Protein AF-A0A7M7NM09-F1 (afdb_monomer_lite)

Sequence (161 aa):
MVGFPTRHLQLWALSSSNFHGVQFTCEVFQPLFMLPSQKSALRICIAHPCNRYPADMCRRQGSSLEPFYQVAIVIKFPLESKEDDLKLLCLSDSEKVQETVPVRCLLNGECNTSNFELPSSCAEGGAKSICLRIEQGTSTLVEQQIPISIEVEPDYGVSHT

pLDDT: mean 74.54, std 13.78, range [43.34, 94.0]

Radius of gyration: 19.31 Å; chains: 1; bounding box: 48×46×59 Å

Secondary structure (DSSP, 8-state):
------SS--------S---SEEEEEEEEEESEE-TTSPPEEEEEEE-TT---HHHHHHT--STTSPPEEEEEEEEEEE--SSPPEEEEEE-SS-EEEEEE-HHHHHTT--EEEEEEPPGGGGSSS-EEEEEEEEETTEEEEEEEEEE--EEPP-------

Foldseek 3Di:
DDDDDDPDDDDDDDDDDFAWFQKKKKWKKWFQEDEPPDFTKIKIKIFGPVDPCPVVVLVVPPDPPDGNIDTQDMDIWTDGPPQFWKWKWKDFPPDIDIDTHGVVCVSVRHMDMDIGGDDPVLVPDDWGWIWIWIDTDHDTGDTDIGTDDYDYDDPPPPPPD

Structure (mmCIF, N/CA/C/O backbone):
data_AF-A0A7M7NM09-F1
#
_entry.id   AF-A0A7M7NM09-F1
#
loop_
_atom_site.group_PDB
_atom_site.id
_atom_site.type_symbol
_atom_site.label_atom_id
_atom_site.label_alt_id
_atom_site.label_comp_id
_atom_site.label_asym_id
_atom_site.label_entity_id
_atom_site.label_seq_id
_atom_site.pdbx_PDB_ins_code
_atom_site.Cartn_x
_atom_site.Cartn_y
_atom_site.Cartn_z
_atom_site.occupancy
_atom_site.B_iso_or_equiv
_atom_site.auth_seq_id
_atom_site.auth_comp_id
_atom_site.auth_asym_id
_atom_site.auth_atom_id
_atom_site.pdbx_PDB_model_num
ATOM 1 N N . MET A 1 1 ? 20.134 8.293 -12.537 1.00 50.34 1 MET A N 1
ATOM 2 C CA . MET A 1 1 ? 19.534 9.347 -13.384 1.00 50.34 1 MET A CA 1
ATOM 3 C C . MET A 1 1 ? 20.057 9.141 -14.793 1.00 50.34 1 MET A C 1
ATOM 5 O O . MET A 1 1 ? 21.269 9.111 -14.949 1.00 50.34 1 MET A O 1
ATOM 9 N N . VAL A 1 2 ? 19.182 8.913 -15.775 1.00 59.66 2 VAL A N 1
ATOM 10 C CA . VAL A 1 2 ? 19.583 8.753 -17.184 1.00 59.66 2 VAL A CA 1
ATOM 11 C C . VAL A 1 2 ? 19.398 10.104 -17.872 1.00 59.66 2 VAL A C 1
ATOM 13 O O . VAL A 1 2 ? 18.318 10.681 -17.779 1.00 59.66 2 VAL A O 1
ATOM 16 N N . GLY A 1 3 ? 20.451 10.643 -18.486 1.00 68.00 3 GLY A N 1
ATOM 17 C CA . GLY A 1 3 ? 20.415 11.932 -19.179 1.00 68.00 3 GLY A CA 1
ATOM 18 C C . GLY A 1 3 ? 20.516 11.744 -20.688 1.00 68.00 3 GLY A C 1
ATOM 19 O O . GLY A 1 3 ? 21.439 11.083 -21.156 1.00 68.00 3 GLY A O 1
ATOM 20 N N . PHE A 1 4 ? 19.598 12.350 -21.441 1.00 68.19 4 PHE A N 1
ATOM 21 C CA . PHE A 1 4 ? 19.626 12.369 -22.905 1.00 68.19 4 PHE A CA 1
ATOM 22 C C . PHE A 1 4 ? 19.873 13.804 -23.374 1.00 68.19 4 PHE A C 1
ATOM 24 O O . PHE A 1 4 ? 18.940 14.608 -23.376 1.00 68.19 4 PHE A O 1
ATOM 31 N N . PRO A 1 5 ? 21.114 14.181 -23.725 1.00 74.25 5 PRO A N 1
ATOM 32 C CA . PRO A 1 5 ? 21.369 15.503 -24.274 1.00 74.25 5 PRO A CA 1
ATOM 33 C C . PRO A 1 5 ? 20.764 15.586 -25.680 1.00 74.25 5 PRO A C 1
ATOM 35 O O . PRO A 1 5 ? 21.169 14.862 -26.586 1.00 74.25 5 PRO A O 1
ATOM 38 N N . THR A 1 6 ? 19.796 16.480 -25.868 1.00 72.69 6 THR A N 1
ATOM 39 C CA . THR A 1 6 ? 19.150 16.725 -27.164 1.00 72.69 6 THR A CA 1
ATOM 40 C C . THR A 1 6 ? 19.163 18.219 -27.498 1.00 72.69 6 THR A C 1
ATOM 42 O O . THR A 1 6 ? 19.120 19.072 -26.614 1.00 72.69 6 THR A O 1
ATOM 45 N N . ARG A 1 7 ? 19.261 18.530 -28.797 1.00 76.06 7 ARG A N 1
ATOM 46 C CA . ARG A 1 7 ? 19.234 19.895 -29.355 1.00 76.06 7 ARG A CA 1
ATOM 47 C C . ARG A 1 7 ? 17.863 20.284 -29.927 1.00 76.06 7 ARG A C 1
ATOM 49 O O . ARG A 1 7 ? 17.708 21.400 -30.412 1.00 76.06 7 ARG A O 1
ATOM 56 N N . HIS A 1 8 ? 16.881 19.382 -29.868 1.00 78.12 8 HIS A N 1
ATOM 57 C CA . HIS A 1 8 ? 15.537 19.570 -30.412 1.00 78.12 8 HIS A CA 1
ATOM 58 C C . HIS A 1 8 ? 14.470 19.116 -29.406 1.00 78.12 8 HIS A C 1
ATOM 60 O O . HIS A 1 8 ? 14.633 18.109 -28.716 1.00 78.12 8 HIS A O 1
ATOM 66 N N . LEU A 1 9 ? 13.355 19.847 -29.330 1.00 75.12 9 LEU A N 1
ATOM 67 C CA . LEU A 1 9 ? 12.189 19.436 -28.544 1.00 75.12 9 LEU A CA 1
ATOM 68 C C . LEU A 1 9 ? 11.594 18.163 -29.160 1.00 75.12 9 LEU A C 1
ATOM 70 O O . LEU A 1 9 ? 11.035 18.199 -30.253 1.00 75.12 9 LEU A O 1
ATOM 74 N N . GLN A 1 10 ? 11.746 17.037 -28.468 1.00 76.44 10 GLN A N 1
ATOM 75 C CA . GLN A 1 10 ? 11.244 15.728 -28.879 1.00 76.44 10 GLN A CA 1
ATOM 76 C C . GLN A 1 10 ? 10.642 15.020 -27.662 1.00 76.44 10 GLN A C 1
ATOM 78 O O . GLN A 1 10 ? 11.180 15.118 -26.557 1.00 76.44 10 GLN A O 1
ATOM 83 N N . LEU A 1 11 ? 9.525 14.318 -27.868 1.00 69.50 11 LEU A N 1
ATOM 84 C CA . LEU A 1 11 ? 8.914 13.476 -26.844 1.00 69.50 11 LEU A CA 1
ATOM 85 C C . LEU A 1 11 ? 9.641 12.129 -26.829 1.00 69.50 11 LEU A C 1
ATOM 87 O O . LEU A 1 11 ? 9.643 11.414 -27.829 1.00 69.50 11 LEU A O 1
ATOM 91 N N . TRP A 1 12 ? 10.248 11.792 -25.697 1.00 63.28 12 TRP A N 1
ATOM 92 C CA . TRP A 1 12 ? 10.932 10.520 -25.492 1.00 63.28 12 TRP A CA 1
ATOM 93 C C . TRP A 1 12 ? 10.221 9.735 -24.398 1.00 63.28 12 TRP A C 1
ATOM 95 O O . TRP A 1 12 ? 9.863 10.296 -23.364 1.00 63.28 12 TRP A O 1
ATOM 105 N N . ALA A 1 13 ? 10.059 8.435 -24.616 1.00 65.31 13 ALA A N 1
ATOM 106 C CA . ALA A 1 13 ? 9.582 7.504 -23.608 1.00 65.31 13 ALA A CA 1
ATOM 107 C C . ALA A 1 13 ? 10.625 6.402 -23.430 1.00 65.31 13 ALA A C 1
ATOM 109 O O . ALA A 1 13 ? 11.124 5.842 -24.406 1.00 65.31 13 ALA A O 1
ATOM 110 N N . LEU A 1 14 ? 10.954 6.098 -22.177 1.00 65.75 14 LEU A N 1
ATOM 111 C CA . LEU A 1 14 ? 11.693 4.892 -21.839 1.00 65.75 14 LEU A CA 1
ATOM 112 C C . LEU A 1 14 ? 10.682 3.814 -21.482 1.00 65.75 14 LEU A C 1
ATOM 114 O O . LEU A 1 14 ? 9.860 4.005 -20.591 1.00 65.75 14 LEU A O 1
ATOM 118 N N . SER A 1 15 ? 10.760 2.689 -22.181 1.00 64.88 15 SER A N 1
ATOM 119 C CA . SER A 1 15 ? 9.978 1.498 -21.883 1.00 64.88 15 SER A CA 1
ATOM 120 C C . SER A 1 15 ? 10.937 0.355 -21.585 1.00 64.88 15 SER A C 1
ATOM 122 O O . SER A 1 15 ? 11.979 0.219 -22.227 1.00 64.88 15 SER A O 1
ATOM 124 N N . SER A 1 16 ? 10.592 -0.447 -20.589 1.00 67.25 16 SER A N 1
ATOM 125 C CA . SER A 1 16 ? 11.237 -1.720 -20.298 1.00 67.25 16 SER A CA 1
ATOM 126 C C . SER A 1 16 ? 10.135 -2.763 -20.183 1.00 67.25 16 SER A C 1
ATOM 128 O O . SER A 1 16 ? 9.053 -2.458 -19.689 1.00 67.25 16 SER A O 1
ATOM 130 N N . SER A 1 17 ? 10.388 -3.973 -20.669 1.00 64.62 17 SER A N 1
ATOM 131 C CA . SER A 1 17 ? 9.417 -5.072 -20.669 1.00 64.62 17 SER A CA 1
ATOM 132 C C . SER A 1 17 ? 9.671 -6.108 -19.572 1.00 64.62 17 SER A C 1
ATOM 134 O O . SER A 1 17 ? 8.780 -6.894 -19.280 1.00 64.62 17 SER A O 1
ATOM 136 N N . ASN A 1 18 ? 10.852 -6.093 -18.943 1.00 63.22 18 ASN A N 1
ATOM 137 C CA . ASN A 1 18 ? 11.261 -7.063 -17.924 1.00 63.22 18 ASN A CA 1
ATOM 138 C C . ASN A 1 18 ? 11.741 -6.320 -16.675 1.00 63.22 18 ASN A C 1
ATOM 140 O O . ASN A 1 18 ? 12.926 -6.013 -16.523 1.00 63.22 18 ASN A O 1
ATOM 144 N N . PHE A 1 19 ? 10.801 -5.975 -15.798 1.00 65.94 19 PHE A N 1
ATOM 145 C CA . PHE A 1 19 ? 11.107 -5.324 -14.530 1.00 65.94 19 PHE A CA 1
ATOM 146 C C . PHE A 1 19 ? 11.405 -6.389 -13.470 1.00 65.94 19 PHE A C 1
ATOM 148 O O . PHE A 1 19 ? 10.527 -7.171 -13.102 1.00 65.94 19 PHE A O 1
ATOM 155 N N . HIS A 1 20 ? 12.647 -6.406 -12.992 1.00 67.94 20 HIS A N 1
ATOM 156 C CA . HIS A 1 20 ? 13.079 -7.184 -11.833 1.00 67.94 20 HIS A CA 1
ATOM 157 C C . HIS A 1 20 ? 13.575 -6.220 -10.759 1.00 67.94 20 HIS A C 1
ATOM 159 O O . HIS A 1 20 ? 14.340 -5.299 -11.063 1.00 67.94 20 HIS A O 1
ATOM 165 N N . GLY A 1 21 ? 13.127 -6.408 -9.518 1.00 72.75 21 GLY A N 1
ATOM 166 C CA . GLY A 1 21 ? 13.587 -5.619 -8.377 1.00 72.75 21 GLY A CA 1
ATOM 167 C C . GLY A 1 21 ? 13.297 -4.115 -8.440 1.00 72.75 21 GLY A C 1
ATOM 168 O O . GLY A 1 21 ? 14.033 -3.336 -7.830 1.00 72.75 21 GLY A O 1
ATOM 169 N N . VAL A 1 22 ? 12.254 -3.672 -9.156 1.00 81.56 22 VAL A N 1
ATOM 170 C CA . VAL A 1 22 ? 11.859 -2.251 -9.136 1.00 81.56 22 VAL A CA 1
ATOM 171 C C . VAL A 1 22 ? 11.390 -1.902 -7.728 1.00 81.56 22 VAL A C 1
ATOM 173 O O . VAL A 1 22 ? 10.493 -2.550 -7.199 1.00 81.56 22 VAL A O 1
ATOM 176 N N . GLN A 1 23 ? 11.998 -0.889 -7.108 1.00 87.25 23 GLN A N 1
ATOM 177 C CA . GLN A 1 23 ? 11.633 -0.472 -5.754 1.00 87.25 23 GLN A CA 1
ATOM 178 C C . GLN A 1 23 ? 10.396 0.422 -5.774 1.00 87.25 23 GLN A C 1
ATOM 180 O O . GLN A 1 23 ? 10.480 1.597 -6.130 1.00 87.25 23 GLN A O 1
ATOM 185 N N . PHE A 1 24 ? 9.265 -0.131 -5.355 1.00 88.44 24 PHE A N 1
ATOM 186 C CA . PHE A 1 24 ? 8.045 0.621 -5.094 1.00 88.44 24 PHE A CA 1
ATOM 187 C C . PHE A 1 24 ? 8.043 1.155 -3.666 1.00 88.44 24 PHE A C 1
ATOM 189 O O . PHE A 1 24 ? 8.721 0.626 -2.780 1.00 88.44 24 PHE A O 1
ATOM 196 N N . THR A 1 25 ? 7.263 2.211 -3.454 1.00 89.69 25 THR A N 1
ATOM 197 C CA . THR A 1 25 ? 7.056 2.802 -2.132 1.00 89.69 25 THR A CA 1
ATOM 198 C C . THR A 1 25 ? 5.605 2.599 -1.718 1.00 89.69 25 THR A C 1
ATOM 200 O O . THR A 1 25 ? 4.700 2.966 -2.459 1.00 89.69 25 THR A O 1
ATOM 203 N N . CYS A 1 26 ? 5.389 2.025 -0.540 1.00 89.25 26 CYS A N 1
ATOM 204 C CA . CYS A 1 26 ? 4.108 1.965 0.148 1.00 89.25 26 CYS A CA 1
ATOM 205 C C . CYS A 1 26 ? 4.101 3.025 1.253 1.00 89.25 26 CYS A C 1
ATOM 207 O O . CYS A 1 26 ? 4.880 2.936 2.203 1.00 89.25 26 CYS A O 1
ATOM 209 N N . GLU A 1 27 ? 3.226 4.013 1.142 1.00 88.44 27 GLU A N 1
ATOM 210 C CA . GLU A 1 27 ? 3.007 5.038 2.160 1.00 88.44 27 GLU A CA 1
ATOM 211 C C . GLU A 1 27 ? 1.689 4.754 2.867 1.00 88.44 27 GLU A C 1
ATOM 213 O O . GLU A 1 27 ? 0.651 4.596 2.222 1.00 88.44 27 GLU A O 1
ATOM 218 N N . VAL A 1 28 ? 1.735 4.669 4.193 1.00 87.94 28 VAL A N 1
ATOM 219 C CA . VAL A 1 28 ? 0.542 4.458 5.009 1.00 87.94 28 VAL A CA 1
ATOM 220 C C . VAL A 1 28 ? 0.239 5.730 5.761 1.00 87.94 28 VAL A C 1
ATOM 222 O O . VAL A 1 28 ? 1.087 6.274 6.468 1.00 87.94 28 VAL A O 1
ATOM 225 N N . PHE A 1 29 ? -0.997 6.172 5.620 1.00 85.31 29 PHE A N 1
ATOM 226 C CA . PHE A 1 29 ? -1.529 7.364 6.227 1.00 85.31 29 PHE A CA 1
ATOM 227 C C . PHE A 1 29 ? -2.578 6.979 7.262 1.00 85.31 29 PHE A C 1
ATOM 229 O O . PHE A 1 29 ? -3.487 6.196 6.979 1.00 85.31 29 PHE A O 1
ATOM 236 N N . GLN A 1 30 ? -2.473 7.568 8.445 1.00 83.19 30 GLN A N 1
ATOM 237 C CA . GLN A 1 30 ? -3.472 7.449 9.500 1.00 83.19 30 GLN A CA 1
ATOM 238 C C . GLN A 1 30 ? -4.154 8.798 9.737 1.00 83.19 30 GLN A C 1
ATOM 240 O O . GLN A 1 30 ? -3.504 9.835 9.559 1.00 83.19 30 GLN A O 1
ATOM 245 N N . PRO A 1 31 ? -5.436 8.812 10.125 1.00 78.94 31 PRO A N 1
ATOM 246 C CA . PRO A 1 31 ? -6.093 10.047 10.513 1.00 78.94 31 PRO A CA 1
ATOM 247 C C . PRO A 1 31 ? -5.486 10.579 11.821 1.00 78.94 31 PRO A C 1
ATOM 249 O O . PRO A 1 31 ? -5.174 9.813 12.728 1.00 78.94 31 PRO A O 1
ATOM 252 N N . LEU A 1 32 ? -5.295 11.893 11.900 1.00 75.12 32 LEU A N 1
ATOM 253 C CA . L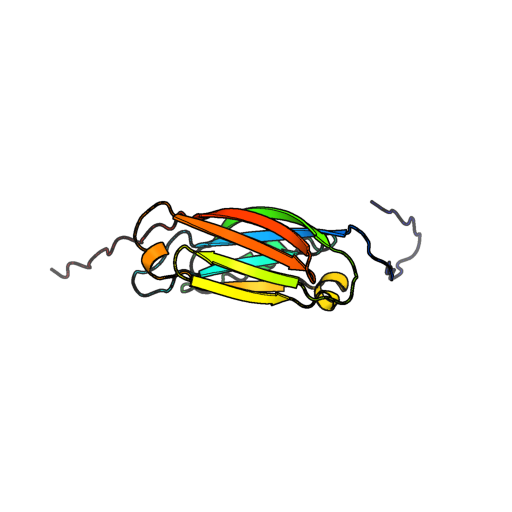EU A 1 32 ? -4.843 12.612 13.092 1.00 75.12 32 LEU A CA 1
ATOM 254 C C . LEU A 1 32 ? -5.984 12.774 14.091 1.00 75.12 32 LEU A C 1
ATOM 256 O O . LEU A 1 32 ? -5.834 12.437 15.258 1.00 75.12 32 LEU A O 1
ATOM 260 N N . PHE A 1 33 ? -7.120 13.256 13.588 1.00 70.38 33 PHE A N 1
ATOM 261 C CA . PHE A 1 33 ? -8.328 13.527 14.351 1.00 70.38 33 PHE A CA 1
ATOM 262 C C . PHE A 1 33 ? -9.508 12.835 13.688 1.00 70.38 33 PHE A C 1
ATOM 264 O O . PHE A 1 33 ? -9.608 12.817 12.457 1.00 70.38 33 PHE A O 1
ATOM 271 N N . MET A 1 34 ? -10.392 12.284 14.510 1.00 70.19 34 MET A N 1
ATOM 272 C CA . MET A 1 34 ? -11.626 11.647 14.066 1.00 70.19 34 MET A CA 1
ATOM 273 C C . MET A 1 34 ? -12.795 12.151 14.905 1.00 70.19 34 MET A C 1
ATOM 275 O O . MET A 1 34 ? -12.700 12.227 16.134 1.00 70.19 34 MET A O 1
ATOM 279 N N . LEU A 1 35 ? -13.915 12.441 14.239 1.00 68.75 35 LEU A N 1
ATOM 280 C CA . LEU A 1 35 ? -15.177 12.670 14.935 1.00 68.75 35 LEU A CA 1
ATOM 281 C C . LEU A 1 35 ? -15.671 11.347 15.542 1.00 68.75 35 LEU A C 1
ATOM 283 O O . LEU A 1 35 ? -15.536 10.306 14.893 1.00 68.75 35 LEU A O 1
ATOM 287 N N . PRO A 1 36 ? -16.338 11.360 16.711 1.00 65.19 36 PRO A N 1
ATOM 288 C CA . PRO A 1 36 ? -16.863 10.143 17.341 1.00 65.19 36 PRO A CA 1
ATOM 289 C C . PRO A 1 36 ? -17.821 9.324 16.457 1.00 65.19 36 PRO A C 1
ATOM 291 O O . PRO A 1 36 ? -18.005 8.129 16.670 1.00 65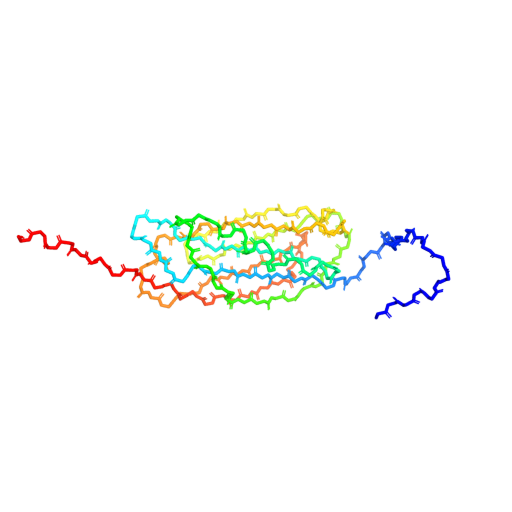.19 36 PRO A O 1
ATOM 294 N N . SER A 1 37 ? -18.449 9.960 15.464 1.00 66.62 37 SER A N 1
ATOM 295 C CA . SER A 1 37 ? -19.378 9.334 14.517 1.00 66.62 37 SER A CA 1
ATOM 296 C C . SER A 1 37 ? -18.703 8.722 13.284 1.00 66.62 37 SER A C 1
ATOM 298 O O . SER A 1 37 ? -19.365 8.029 12.507 1.00 66.62 37 SER A O 1
ATOM 300 N N . GLN A 1 38 ? -17.413 8.984 13.067 1.00 69.56 38 GLN A N 1
ATOM 301 C CA . GLN A 1 38 ? -16.680 8.537 11.889 1.00 69.56 38 GLN A CA 1
ATOM 302 C C . GLN A 1 38 ? -15.946 7.220 12.153 1.00 69.56 38 GLN A C 1
ATOM 304 O O . GLN A 1 38 ? -15.353 7.001 13.206 1.00 69.56 38 GLN A O 1
ATOM 309 N N . LYS A 1 39 ? -15.931 6.345 11.145 1.00 72.00 39 LYS A N 1
ATOM 310 C CA . LYS A 1 39 ? -15.090 5.149 11.163 1.00 72.00 39 LYS A CA 1
ATOM 311 C C . LYS A 1 39 ? -13.654 5.520 10.810 1.00 72.00 39 LYS A C 1
ATOM 313 O O . LYS A 1 39 ? -13.409 6.097 9.752 1.00 72.00 39 LYS A O 1
ATOM 318 N N . SER A 1 40 ? -12.709 5.159 11.669 1.00 74.56 40 SER A N 1
ATOM 319 C CA . SER A 1 40 ? -11.282 5.323 11.389 1.00 74.56 40 SER A CA 1
ATOM 320 C C . SER A 1 40 ? -10.877 4.451 10.207 1.00 74.56 40 SER A C 1
ATOM 322 O O . SER A 1 40 ? -11.241 3.283 10.162 1.00 74.56 40 SER A O 1
ATOM 324 N N . ALA A 1 41 ? -10.115 4.991 9.258 1.00 79.75 41 ALA A N 1
ATOM 325 C CA . ALA A 1 41 ? -9.599 4.227 8.126 1.00 79.75 41 ALA A CA 1
ATOM 326 C C . ALA A 1 41 ? -8.142 4.598 7.843 1.00 79.75 41 ALA A C 1
ATOM 328 O O . ALA A 1 41 ? -7.814 5.783 7.796 1.00 79.75 41 ALA A O 1
ATOM 329 N N . LEU A 1 42 ? -7.281 3.603 7.625 1.00 84.00 42 LEU A N 1
ATOM 330 C CA . LEU A 1 42 ? -5.930 3.814 7.107 1.00 84.00 42 LEU A CA 1
ATOM 331 C C . LEU A 1 42 ? -5.990 3.983 5.597 1.00 84.00 42 LEU A C 1
ATOM 333 O O . LEU A 1 42 ? -6.632 3.198 4.903 1.00 84.00 42 LEU A O 1
ATOM 337 N N . ARG A 1 43 ? -5.270 4.968 5.072 1.00 86.31 43 ARG A N 1
ATOM 338 C CA . ARG A 1 43 ? -5.093 5.125 3.631 1.00 86.31 43 ARG A CA 1
ATOM 339 C C . ARG A 1 43 ? -3.722 4.589 3.245 1.00 86.31 43 ARG A C 1
ATOM 341 O O . ARG A 1 43 ? -2.715 5.020 3.794 1.00 86.31 43 ARG A O 1
ATOM 348 N N . ILE A 1 44 ? -3.680 3.641 2.320 1.00 87.19 44 ILE A N 1
ATOM 349 C CA . ILE A 1 44 ? -2.448 3.019 1.835 1.00 87.19 44 ILE A CA 1
ATOM 350 C C . ILE A 1 44 ? -2.261 3.402 0.376 1.00 87.19 44 ILE A C 1
ATOM 352 O O . ILE A 1 44 ? -3.136 3.154 -0.452 1.00 87.19 44 ILE A O 1
ATOM 356 N N . CYS A 1 45 ? -1.111 3.991 0.070 1.00 86.75 45 CYS A N 1
ATOM 357 C CA . CYS A 1 45 ? -0.745 4.425 -1.268 1.00 86.75 45 CYS A CA 1
ATOM 358 C C . CYS A 1 45 ? 0.482 3.645 -1.740 1.00 86.75 45 CYS A C 1
ATOM 360 O O . CYS A 1 45 ? 1.524 3.678 -1.087 1.00 86.75 45 CYS A O 1
ATOM 362 N N . ILE A 1 46 ? 0.393 2.989 -2.896 1.00 87.94 46 ILE A N 1
ATOM 363 C CA . ILE A 1 46 ? 1.546 2.392 -3.574 1.00 87.94 46 ILE A CA 1
ATOM 364 C C . ILE A 1 46 ? 1.946 3.298 -4.731 1.00 87.94 46 ILE A C 1
ATOM 366 O O . ILE A 1 46 ? 1.178 3.516 -5.671 1.00 87.94 46 ILE A O 1
ATOM 370 N N . ALA A 1 47 ? 3.168 3.815 -4.660 1.00 84.00 47 ALA A N 1
ATOM 371 C CA . ALA A 1 47 ? 3.738 4.718 -5.640 1.00 84.00 47 ALA A CA 1
ATOM 372 C C . ALA A 1 47 ? 4.865 4.050 -6.436 1.00 84.00 47 ALA A C 1
ATOM 374 O O . ALA A 1 47 ? 5.777 3.425 -5.880 1.00 84.00 47 ALA A O 1
ATOM 375 N N . HIS A 1 48 ? 4.813 4.239 -7.755 1.00 82.44 48 HIS A N 1
ATOM 376 C CA . HIS A 1 48 ? 5.887 3.872 -8.669 1.00 82.44 48 HIS A CA 1
ATOM 377 C C . HIS A 1 48 ? 7.116 4.778 -8.448 1.00 82.44 48 HIS A C 1
ATOM 379 O O . HIS A 1 48 ? 6.950 5.990 -8.306 1.00 82.44 48 HIS A O 1
ATOM 385 N N . PRO A 1 49 ? 8.362 4.263 -8.483 1.00 77.94 49 PRO A N 1
ATOM 386 C CA . PRO A 1 49 ? 9.571 5.050 -8.191 1.00 77.94 49 PRO A CA 1
ATOM 387 C C . PRO A 1 49 ? 9.789 6.254 -9.113 1.00 77.94 49 PRO A C 1
ATOM 389 O O . PRO A 1 49 ? 10.421 7.237 -8.724 1.00 77.94 49 PRO A O 1
ATOM 392 N N . CYS A 1 50 ? 9.286 6.189 -10.346 1.00 70.81 50 CYS A N 1
ATOM 393 C CA . CYS A 1 50 ? 9.363 7.302 -11.295 1.00 70.81 50 CYS A CA 1
ATOM 394 C C . CYS A 1 50 ? 8.262 8.351 -11.097 1.00 70.81 50 CYS A C 1
ATOM 396 O O . CYS A 1 50 ? 8.334 9.409 -11.719 1.00 70.81 50 CYS A O 1
ATOM 398 N N . ASN A 1 51 ? 7.268 8.084 -10.246 1.00 68.31 51 ASN A N 1
ATOM 399 C CA . ASN A 1 51 ? 6.163 8.992 -9.998 1.00 68.31 51 ASN A CA 1
ATOM 400 C C . ASN A 1 51 ? 6.312 9.638 -8.610 1.00 68.31 51 ASN A C 1
ATOM 402 O O . ASN A 1 51 ? 6.192 8.980 -7.582 1.00 68.31 51 ASN A O 1
ATOM 406 N N . ARG A 1 52 ? 6.582 10.949 -8.566 1.00 55.38 52 ARG A N 1
ATOM 407 C CA . ARG A 1 52 ? 6.679 11.729 -7.313 1.00 55.38 52 ARG A CA 1
ATOM 408 C C . ARG A 1 52 ? 5.319 12.284 -6.862 1.00 55.38 52 ARG A C 1
ATOM 410 O O . ARG A 1 52 ? 5.259 13.360 -6.278 1.00 55.38 52 ARG A O 1
ATOM 417 N N . TYR A 1 53 ? 4.233 11.565 -7.138 1.00 56.59 53 TYR A N 1
ATOM 418 C CA . TYR A 1 53 ? 2.862 12.042 -6.931 1.00 56.59 53 TYR A CA 1
ATOM 419 C C . TYR A 1 53 ? 2.176 11.773 -5.571 1.00 56.59 53 TYR A C 1
ATOM 421 O O . TYR A 1 53 ? 1.025 12.204 -5.453 1.00 56.59 53 TYR A O 1
ATOM 429 N N . PRO A 1 54 ? 2.765 11.122 -4.534 1.00 54.25 54 PRO A N 1
ATOM 430 C CA . PRO A 1 54 ? 1.988 10.849 -3.320 1.00 54.25 54 PRO A CA 1
ATOM 431 C C . PRO A 1 54 ? 1.478 12.133 -2.638 1.00 54.25 54 PRO A C 1
ATOM 433 O O . PRO A 1 54 ? 0.367 12.160 -2.112 1.00 54.25 54 PRO A O 1
ATOM 436 N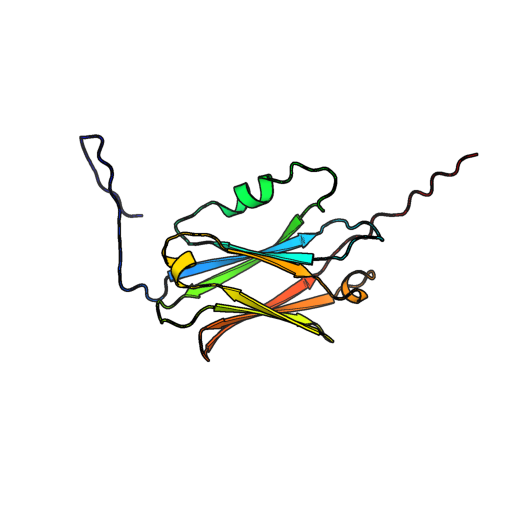 N . ALA A 1 55 ? 2.226 13.238 -2.739 1.00 48.72 55 ALA A N 1
ATOM 437 C CA . ALA A 1 55 ? 1.843 14.521 -2.148 1.00 48.72 55 ALA A CA 1
ATOM 438 C C . ALA A 1 55 ? 0.587 15.154 -2.782 1.00 48.72 55 ALA A C 1
ATOM 440 O O . ALA A 1 55 ? -0.199 15.784 -2.074 1.00 48.72 55 ALA A O 1
ATOM 441 N N . ASP A 1 56 ? 0.364 14.978 -4.089 1.00 47.44 56 ASP A N 1
ATOM 442 C CA . ASP A 1 56 ? -0.762 15.608 -4.795 1.00 47.44 56 ASP A CA 1
ATOM 443 C C . ASP A 1 56 ? -2.076 14.826 -4.629 1.00 47.44 56 ASP A C 1
ATOM 445 O O . ASP A 1 56 ? -3.153 15.426 -4.663 1.00 47.44 56 ASP A O 1
ATOM 449 N N . MET A 1 57 ? -2.014 13.515 -4.355 1.00 50.94 57 MET A N 1
ATOM 450 C CA . MET A 1 57 ? -3.193 12.754 -3.916 1.00 50.94 57 MET A CA 1
ATOM 451 C C . MET A 1 57 ? -3.651 13.170 -2.514 1.00 50.94 57 MET A C 1
ATOM 453 O O . MET A 1 57 ? -4.852 13.299 -2.284 1.00 50.94 57 MET A O 1
ATOM 457 N N . CYS A 1 58 ? -2.716 13.450 -1.600 1.00 48.19 58 CYS A N 1
ATOM 458 C CA . CYS A 1 58 ? -3.040 13.960 -0.264 1.00 48.19 58 CYS A CA 1
ATOM 459 C C . CYS A 1 58 ? -3.534 15.418 -0.287 1.00 48.19 58 CYS A C 1
ATOM 461 O O . CYS A 1 58 ? -4.381 15.786 0.520 1.00 48.19 58 CYS A O 1
ATOM 463 N N . ARG A 1 59 ? -3.075 16.245 -1.241 1.00 44.19 59 ARG A N 1
ATOM 464 C CA . ARG A 1 59 ? -3.506 17.652 -1.392 1.00 44.19 59 ARG A CA 1
ATOM 465 C C . ARG A 1 59 ? -4.884 17.858 -2.017 1.00 44.19 59 ARG A C 1
ATOM 467 O O . ARG A 1 59 ? -5.401 18.967 -1.924 1.00 44.19 59 ARG A O 1
ATOM 474 N N . ARG A 1 60 ? -5.528 16.832 -2.586 1.00 46.97 60 ARG A N 1
ATOM 475 C CA . ARG A 1 60 ? -6.966 16.906 -2.921 1.00 46.97 60 ARG A CA 1
ATOM 476 C C . ARG A 1 60 ? -7.877 16.853 -1.674 1.00 46.97 60 ARG A C 1
ATOM 478 O O . ARG A 1 60 ? -9.071 16.629 -1.814 1.00 46.97 60 ARG A O 1
ATOM 485 N N . GLN A 1 61 ? -7.347 17.112 -0.474 1.00 51.06 61 GLN A N 1
ATOM 486 C CA . GLN A 1 61 ? -8.100 17.491 0.729 1.00 51.06 61 GLN A CA 1
ATOM 487 C C . GLN A 1 61 ? -8.705 18.894 0.562 1.00 51.06 61 GLN A C 1
ATOM 489 O O . GLN A 1 61 ? -8.171 19.895 1.032 1.00 51.06 61 GLN A O 1
ATOM 494 N N . GLY A 1 62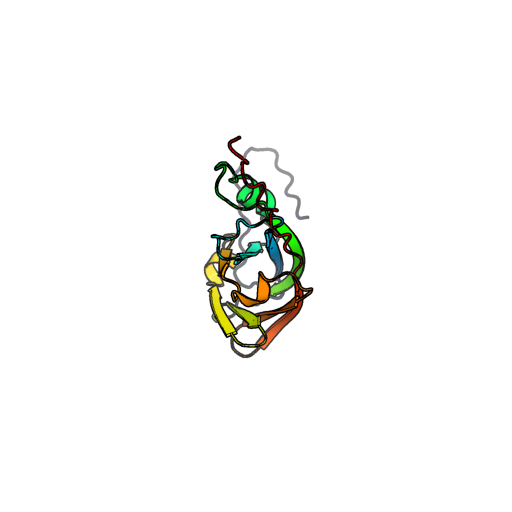 ? -9.807 18.977 -0.183 1.00 43.34 62 GLY A N 1
ATOM 495 C CA . GLY A 1 62 ? -10.557 20.220 -0.395 1.00 43.34 62 GLY A CA 1
ATOM 496 C C . GLY A 1 62 ? -11.875 20.301 0.377 1.00 43.34 62 GLY A C 1
ATOM 497 O O . GLY A 1 62 ? -12.518 21.347 0.356 1.00 43.34 62 GLY A O 1
ATOM 498 N N . SER A 1 63 ? -12.309 19.223 1.038 1.00 51.88 63 SER A N 1
ATOM 499 C CA . SER A 1 63 ? -13.585 19.180 1.758 1.00 51.88 63 SER A CA 1
ATOM 500 C C . SER A 1 63 ? -13.382 19.095 3.266 1.00 51.88 63 SER A C 1
ATOM 502 O O . SER A 1 63 ? -12.712 18.191 3.749 1.00 51.88 63 SER A O 1
ATOM 504 N N . SER A 1 64 ? -14.061 19.978 4.001 1.00 50.69 64 SER A N 1
ATOM 505 C CA . SER A 1 64 ? -14.088 20.090 5.472 1.00 50.69 64 SER A CA 1
ATOM 506 C C . SER A 1 64 ? -14.537 18.826 6.239 1.00 50.69 64 SER A C 1
ATOM 508 O O . SER A 1 64 ? -14.639 18.876 7.459 1.00 50.69 64 SER A O 1
ATOM 510 N N . LEU A 1 65 ? -14.865 17.728 5.550 1.00 52.34 65 LEU A N 1
ATOM 511 C CA . LEU A 1 65 ? -15.440 16.504 6.123 1.00 52.34 65 LEU A CA 1
ATOM 512 C C . LEU A 1 65 ? -14.487 15.299 6.088 1.00 52.34 65 LEU A C 1
ATOM 514 O O . LEU A 1 65 ? -14.802 14.274 6.691 1.00 52.34 65 LEU A O 1
ATOM 518 N N . GLU A 1 66 ? -13.352 15.389 5.387 1.00 58.44 66 GLU A N 1
ATOM 519 C CA . GLU A 1 66 ? -12.353 14.315 5.386 1.00 58.44 66 GLU A CA 1
ATOM 520 C C . GLU A 1 66 ? -11.342 14.520 6.522 1.00 58.44 66 GLU A C 1
ATOM 522 O O . GLU A 1 66 ? -10.887 15.648 6.729 1.00 58.44 66 GLU A O 1
ATOM 527 N N . PRO A 1 67 ? -10.959 13.455 7.249 1.00 61.50 67 PRO A N 1
ATOM 528 C CA . PRO A 1 67 ? -10.011 13.575 8.345 1.00 61.50 67 PRO A CA 1
ATOM 529 C C . PRO A 1 67 ? -8.629 13.998 7.833 1.00 61.50 67 PRO A C 1
ATOM 531 O O . PRO A 1 67 ? -8.192 13.622 6.739 1.00 61.50 67 PRO A O 1
ATOM 534 N N . PHE A 1 68 ? -7.917 14.785 8.641 1.00 69.31 68 PHE A N 1
ATOM 535 C CA . PHE A 1 68 ? -6.526 15.128 8.359 1.00 69.31 68 PHE A CA 1
ATOM 536 C C . PHE A 1 68 ? -5.668 13.877 8.494 1.00 69.31 68 PHE A C 1
ATOM 538 O O . PHE A 1 68 ? -5.683 13.229 9.533 1.00 69.31 68 PHE A O 1
ATOM 545 N N . TYR A 1 69 ? -4.908 13.544 7.458 1.00 75.38 69 TYR A N 1
ATOM 546 C CA . TYR A 1 69 ? -4.075 12.348 7.419 1.00 75.38 69 TYR A CA 1
ATOM 547 C C . TYR A 1 69 ? -2.609 12.717 7.632 1.00 75.38 69 TYR A C 1
ATOM 549 O O . TYR A 1 69 ? -2.106 13.650 7.007 1.00 75.38 69 TYR A O 1
ATOM 557 N N . GLN A 1 70 ? -1.907 11.943 8.454 1.00 79.62 70 GLN A N 1
ATOM 558 C CA . GLN A 1 70 ? -0.452 11.989 8.570 1.00 79.62 70 GLN A CA 1
ATOM 559 C C . GLN A 1 70 ? 0.171 10.681 8.091 1.00 79.62 70 GLN A C 1
ATOM 561 O O . GLN A 1 70 ? -0.430 9.615 8.222 1.00 79.62 70 GLN A O 1
ATOM 566 N N . VAL A 1 71 ? 1.393 10.753 7.566 1.00 80.50 71 VAL A N 1
ATOM 567 C CA . VAL A 1 71 ? 2.167 9.558 7.211 1.00 80.50 71 VAL A CA 1
ATOM 568 C C . VAL A 1 71 ? 2.573 8.842 8.497 1.00 80.50 71 VAL A C 1
ATOM 570 O O . VAL A 1 71 ? 3.336 9.384 9.293 1.00 80.50 71 VAL A O 1
ATOM 573 N N . ALA A 1 72 ? 2.078 7.623 8.689 1.00 82.81 72 ALA A N 1
ATOM 574 C CA . ALA A 1 72 ? 2.479 6.748 9.786 1.00 82.81 72 ALA A CA 1
ATOM 575 C C . ALA A 1 72 ? 3.800 6.037 9.466 1.00 82.81 72 ALA A C 1
ATOM 577 O O . ALA A 1 72 ? 4.690 5.950 10.309 1.00 82.81 72 ALA A O 1
ATOM 578 N N . ILE A 1 73 ? 3.936 5.526 8.238 1.00 87.62 73 ILE A N 1
ATOM 579 C CA . ILE A 1 73 ? 5.133 4.804 7.803 1.00 87.62 73 ILE A CA 1
ATOM 580 C C . ILE A 1 73 ? 5.301 4.846 6.284 1.00 87.62 73 ILE A C 1
ATOM 582 O O . ILE A 1 73 ? 4.330 4.915 5.529 1.00 87.62 73 ILE A O 1
ATOM 586 N N . VAL A 1 74 ? 6.558 4.764 5.846 1.00 89.06 74 VAL A N 1
ATOM 587 C CA . VAL A 1 74 ? 6.949 4.622 4.443 1.00 89.06 74 VAL A CA 1
ATOM 588 C C . VAL A 1 74 ? 7.795 3.364 4.305 1.00 89.06 74 VAL A C 1
ATOM 590 O O . VAL A 1 74 ? 8.843 3.244 4.939 1.00 89.06 74 VAL A O 1
ATOM 593 N N . ILE A 1 75 ? 7.353 2.432 3.467 1.00 91.00 75 ILE A N 1
ATOM 594 C CA . ILE A 1 75 ? 8.006 1.140 3.260 1.00 91.00 75 ILE A CA 1
ATOM 595 C C . ILE A 1 75 ? 8.423 1.032 1.802 1.00 91.00 75 ILE A C 1
ATOM 597 O O . ILE A 1 75 ? 7.632 1.294 0.901 1.00 91.00 75 ILE A O 1
ATOM 601 N N . LYS A 1 76 ? 9.663 0.616 1.556 1.00 91.56 76 LYS A N 1
ATOM 602 C CA . LYS A 1 76 ? 10.136 0.301 0.206 1.00 91.56 76 LYS A CA 1
ATOM 603 C C . LYS A 1 76 ? 10.169 -1.200 0.018 1.00 91.56 76 LYS A C 1
ATOM 605 O O . LYS A 1 76 ? 10.655 -1.907 0.897 1.00 91.56 76 LYS A O 1
ATOM 610 N N . PHE A 1 77 ? 9.7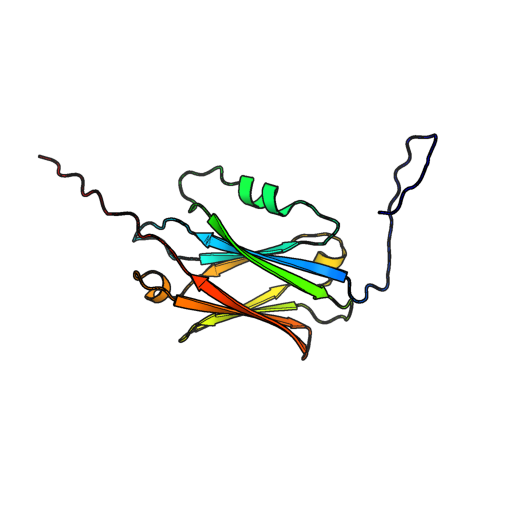07 -1.668 -1.131 1.00 89.94 77 PHE A N 1
ATOM 611 C CA . PHE A 1 77 ? 9.717 -3.088 -1.448 1.00 89.94 77 PHE A CA 1
ATOM 612 C C . PHE A 1 77 ? 10.013 -3.324 -2.930 1.00 89.94 77 PHE A C 1
ATOM 614 O O . PHE A 1 77 ? 9.629 -2.506 -3.771 1.00 89.94 77 PHE A O 1
ATOM 621 N N . PRO A 1 78 ? 10.738 -4.402 -3.266 1.00 88.06 78 PRO A N 1
ATOM 622 C CA . PRO A 1 78 ? 10.939 -4.789 -4.650 1.00 88.06 78 PRO A CA 1
ATOM 623 C C . PRO A 1 78 ? 9.655 -5.414 -5.198 1.00 88.06 78 PRO A C 1
ATOM 625 O O . PRO A 1 78 ? 9.030 -6.239 -4.532 1.00 88.06 78 PRO A O 1
ATOM 628 N N . LEU A 1 79 ? 9.289 -5.043 -6.420 1.00 86.12 79 LEU A N 1
ATOM 629 C CA . LEU A 1 79 ? 8.226 -5.696 -7.169 1.00 86.12 79 LEU A CA 1
ATOM 630 C C . LEU A 1 79 ? 8.820 -6.459 -8.347 1.00 86.12 79 LEU A C 1
ATOM 632 O O . LEU A 1 79 ? 9.616 -5.916 -9.121 1.00 86.12 79 LEU A O 1
ATOM 636 N N . GLU A 1 80 ? 8.399 -7.710 -8.487 1.00 78.31 80 GLU A N 1
ATOM 637 C CA . GLU A 1 80 ? 8.715 -8.537 -9.642 1.00 78.31 80 GLU A CA 1
ATOM 638 C C . GLU A 1 80 ? 7.590 -8.418 -10.672 1.00 78.31 80 GLU A C 1
ATOM 640 O O . GLU A 1 80 ? 6.413 -8.435 -10.320 1.00 78.31 80 GLU A O 1
ATOM 645 N N . SER A 1 81 ? 7.926 -8.345 -11.960 1.00 69.06 81 SER A N 1
ATOM 646 C CA . SER A 1 81 ? 6.936 -8.290 -13.054 1.00 69.06 81 SER A CA 1
ATOM 647 C C . SER A 1 81 ? 6.191 -9.606 -13.319 1.00 69.06 81 SER A C 1
ATOM 649 O O . SER A 1 81 ? 5.542 -9.747 -14.354 1.00 69.06 81 SER A O 1
ATOM 651 N N . LYS A 1 82 ? 6.274 -10.582 -12.405 1.00 67.94 82 LYS A N 1
ATOM 652 C CA . LYS A 1 82 ? 5.506 -11.828 -12.520 1.00 67.94 82 LYS A CA 1
ATOM 653 C C . LYS A 1 82 ? 4.007 -11.517 -12.467 1.00 67.94 82 LYS A C 1
ATOM 655 O O . LYS A 1 82 ? 3.596 -10.592 -11.777 1.00 67.94 82 LYS A O 1
ATOM 660 N N . GLU A 1 83 ? 3.215 -12.306 -13.193 1.00 64.75 83 GLU A N 1
ATOM 661 C CA . GLU A 1 83 ? 1.783 -12.075 -13.469 1.00 64.75 83 GLU A CA 1
ATOM 662 C C . GLU A 1 83 ? 0.860 -12.090 -12.234 1.00 64.75 83 GLU A C 1
ATOM 664 O O . GLU A 1 83 ? -0.342 -11.874 -12.370 1.00 64.75 83 GLU A O 1
ATOM 669 N N . ASP A 1 84 ? 1.393 -12.330 -11.034 1.00 87.12 84 ASP A N 1
ATOM 670 C CA . ASP A 1 84 ? 0.612 -12.301 -9.805 1.00 87.12 84 ASP A CA 1
ATOM 671 C C . ASP A 1 84 ? 0.399 -10.863 -9.322 1.00 87.12 84 ASP A C 1
ATOM 673 O O . ASP A 1 84 ? 1.354 -10.121 -9.066 1.00 87.12 84 ASP A O 1
ATOM 677 N N . ASP A 1 85 ? -0.869 -10.507 -9.129 1.00 91.25 85 ASP A N 1
ATOM 678 C CA . ASP A 1 85 ? -1.266 -9.256 -8.495 1.00 91.25 85 ASP A CA 1
ATOM 679 C C . ASP A 1 85 ? -0.811 -9.193 -7.028 1.00 91.25 85 ASP A C 1
ATOM 681 O O . ASP A 1 85 ? -0.648 -10.211 -6.342 1.00 91.25 85 ASP A O 1
ATOM 685 N N . LEU A 1 86 ? -0.631 -7.970 -6.527 1.00 91.25 86 LEU A N 1
ATOM 686 C CA . LEU A 1 86 ? -0.288 -7.750 -5.129 1.00 91.25 86 LEU A CA 1
ATOM 687 C C . LEU A 1 86 ? -1.509 -7.971 -4.246 1.00 91.25 86 LEU A C 1
ATOM 689 O O . LEU A 1 86 ? -2.610 -7.518 -4.556 1.00 91.25 86 LEU A O 1
ATOM 693 N N . LYS A 1 87 ? -1.298 -8.600 -3.094 1.00 92.75 87 LYS A N 1
ATOM 694 C CA . LYS A 1 87 ? -2.283 -8.679 -2.018 1.00 92.75 87 LYS A CA 1
ATOM 695 C C . LYS A 1 87 ? -1.821 -7.805 -0.868 1.00 92.75 87 LYS A C 1
ATOM 697 O O . LYS A 1 87 ? -0.772 -8.052 -0.275 1.00 92.75 87 LYS A O 1
ATOM 702 N N . LEU A 1 88 ? -2.619 -6.791 -0.565 1.00 92.25 88 LEU A N 1
ATOM 703 C CA . LEU A 1 88 ? -2.466 -5.956 0.615 1.00 92.25 88 LEU A CA 1
ATOM 704 C C . LEU A 1 88 ? -3.345 -6.509 1.719 1.00 92.25 88 LEU A C 1
ATOM 706 O O . LEU A 1 88 ? -4.535 -6.738 1.519 1.00 92.25 88 LEU A O 1
ATOM 710 N N . LEU A 1 89 ? -2.741 -6.742 2.873 1.00 90.75 89 LEU A N 1
ATOM 711 C CA . LEU A 1 89 ? -3.384 -7.358 4.018 1.00 90.75 89 LEU A CA 1
ATOM 712 C C . LEU A 1 89 ? -3.168 -6.447 5.220 1.00 90.75 89 LEU A C 1
ATOM 714 O O . LEU A 1 89 ? -2.031 -6.231 5.640 1.00 90.75 89 LEU A O 1
ATOM 718 N N . CYS A 1 90 ? -4.259 -5.946 5.784 1.00 87.44 90 CYS A N 1
ATOM 719 C CA . CYS A 1 90 ? -4.252 -5.271 7.073 1.00 87.44 90 CYS A CA 1
ATOM 720 C C . CYS A 1 90 ? -4.782 -6.246 8.119 1.00 87.44 90 CYS A C 1
ATOM 722 O O . CYS A 1 90 ? -5.945 -6.655 8.073 1.00 87.44 90 CYS A O 1
ATOM 724 N N . LEU A 1 91 ? -3.902 -6.646 9.032 1.00 85.75 91 LEU A N 1
ATOM 725 C CA . LEU A 1 91 ? -4.186 -7.600 10.093 1.00 85.75 91 LEU A CA 1
ATOM 726 C C . LEU A 1 91 ? -4.269 -6.856 11.426 1.00 85.75 91 LEU A C 1
ATOM 728 O O . LEU A 1 91 ? -3.323 -6.178 11.834 1.00 85.75 91 LEU A O 1
ATOM 732 N N . SER A 1 92 ? -5.405 -7.010 12.094 1.00 79.38 92 SER A N 1
ATOM 733 C CA . SER A 1 92 ? -5.635 -6.599 13.479 1.00 79.38 92 SER A CA 1
ATOM 734 C C . SER A 1 92 ? -5.898 -7.834 14.344 1.00 79.38 92 SER A C 1
ATOM 736 O O . SER A 1 92 ? -6.082 -8.932 13.818 1.00 79.38 92 SER A O 1
ATOM 738 N N . ASP A 1 93 ? -5.962 -7.659 15.664 1.00 72.31 93 ASP A N 1
ATOM 739 C CA . ASP A 1 93 ? -6.156 -8.761 16.619 1.00 72.31 93 ASP A CA 1
ATOM 740 C C . ASP A 1 93 ? -7.437 -9.582 16.383 1.00 72.31 93 ASP A C 1
ATOM 742 O O . ASP A 1 93 ? -7.545 -10.716 16.846 1.00 72.31 93 ASP A O 1
ATOM 746 N N . SER A 1 94 ? -8.434 -9.019 15.695 1.00 67.00 94 SER A N 1
ATOM 747 C CA . SER A 1 94 ? -9.748 -9.652 15.501 1.00 67.00 94 SER A CA 1
ATOM 748 C C . SER A 1 94 ? -10.212 -9.696 14.047 1.00 67.00 94 SER A C 1
ATOM 750 O O . SER A 1 94 ? -11.097 -10.483 13.719 1.00 67.00 94 SER A O 1
ATOM 752 N N . GLU A 1 95 ? -9.624 -8.884 13.166 1.00 75.81 95 GLU A N 1
ATOM 753 C CA . GLU A 1 95 ? -10.081 -8.731 11.786 1.00 75.81 95 GLU A CA 1
ATOM 754 C C . GLU A 1 95 ? -8.920 -8.691 10.796 1.00 75.81 95 GLU A C 1
ATOM 756 O O . GLU A 1 95 ? -7.845 -8.145 11.063 1.00 75.81 95 GLU A O 1
ATOM 761 N N . LYS A 1 96 ? -9.183 -9.245 9.613 1.00 83.44 96 LYS A N 1
ATOM 762 C CA . LYS A 1 96 ? -8.294 -9.229 8.458 1.00 83.44 96 LYS A CA 1
ATOM 763 C C . LYS A 1 96 ? -9.035 -8.591 7.292 1.00 83.44 96 LYS A C 1
ATOM 765 O O . LYS A 1 96 ? -10.028 -9.143 6.821 1.00 83.44 96 LYS A O 1
ATOM 770 N N . VAL A 1 97 ? -8.505 -7.481 6.794 1.00 84.81 97 VAL A N 1
ATOM 771 C CA . VAL A 1 97 ? -8.979 -6.838 5.564 1.00 84.81 97 VAL A CA 1
ATOM 772 C C . VAL A 1 97 ? -7.953 -7.082 4.467 1.00 84.81 97 VAL A C 1
ATOM 774 O O . VAL A 1 97 ? -6.746 -7.002 4.707 1.00 84.81 97 VAL A O 1
ATOM 777 N N . GLN A 1 98 ? -8.429 -7.425 3.272 1.00 89.38 98 GLN A N 1
ATOM 778 C CA . GLN A 1 98 ? -7.582 -7.727 2.126 1.00 89.38 98 GLN A CA 1
ATOM 779 C C . GLN A 1 98 ? -8.026 -6.930 0.905 1.00 89.38 98 GLN A C 1
ATOM 781 O O . GLN A 1 98 ? -9.213 -6.888 0.592 1.00 89.38 98 GLN A O 1
ATOM 786 N N . GLU A 1 99 ? -7.053 -6.406 0.168 1.00 90.25 99 GLU A N 1
ATOM 787 C CA . GLU A 1 99 ? -7.253 -5.800 -1.142 1.00 90.25 99 GLU A CA 1
ATOM 788 C C . GLU A 1 99 ? -6.272 -6.382 -2.161 1.00 90.25 99 GLU A C 1
ATOM 790 O O . GLU A 1 99 ? -5.165 -6.804 -1.815 1.00 90.25 99 GLU A O 1
ATOM 795 N N . THR A 1 100 ? -6.683 -6.432 -3.426 1.00 91.88 100 THR A N 1
ATOM 796 C CA . THR A 1 100 ? -5.843 -6.894 -4.532 1.00 91.88 100 THR A CA 1
ATOM 797 C C . THR A 1 100 ? -5.513 -5.723 -5.442 1.00 91.88 100 THR A C 1
ATOM 799 O O . THR A 1 100 ? -6.416 -5.059 -5.944 1.00 91.88 100 THR A O 1
ATOM 802 N N . VAL A 1 101 ? -4.221 -5.484 -5.658 1.00 89.19 101 VAL A N 1
ATOM 803 C CA . VAL A 1 101 ? -3.713 -4.382 -6.476 1.00 89.19 101 VAL A CA 1
ATOM 804 C C . VAL A 1 101 ? -3.098 -4.940 -7.757 1.00 89.19 101 VAL A C 1
ATOM 806 O O . VAL A 1 101 ? -2.111 -5.681 -7.682 1.00 89.19 101 VAL A O 1
ATOM 809 N N . PRO A 1 102 ? -3.627 -4.561 -8.934 1.00 88.81 102 PRO A N 1
ATOM 810 C CA . PRO A 1 102 ? -3.104 -5.043 -10.199 1.00 88.81 102 PRO A CA 1
ATOM 811 C C . PRO A 1 102 ? -1.667 -4.586 -10.453 1.00 88.81 102 PRO A C 1
ATOM 813 O O . PRO A 1 102 ? -1.406 -3.388 -10.615 1.00 88.81 102 PRO A O 1
ATOM 816 N N . VAL A 1 103 ? -0.728 -5.529 -10.570 1.00 87.19 103 VAL A N 1
ATOM 817 C CA . VAL A 1 103 ? 0.699 -5.205 -10.793 1.00 87.19 103 VAL A CA 1
ATOM 818 C C . VAL A 1 103 ? 0.899 -4.475 -12.118 1.00 87.19 103 VAL A C 1
ATOM 820 O O . VAL A 1 103 ? 1.691 -3.538 -12.202 1.00 87.19 103 VAL A O 1
ATOM 823 N N . ARG A 1 104 ? 0.117 -4.831 -13.141 1.00 84.38 104 ARG A N 1
ATOM 824 C CA . ARG A 1 104 ? 0.150 -4.180 -14.460 1.00 84.38 104 ARG A CA 1
ATOM 825 C C . ARG A 1 104 ? -0.067 -2.663 -14.399 1.00 84.38 104 ARG A C 1
ATOM 827 O O . ARG A 1 104 ? 0.589 -1.933 -15.131 1.00 84.38 104 ARG A O 1
ATOM 834 N N . CYS A 1 105 ? -0.954 -2.189 -13.522 1.00 81.31 105 CYS A N 1
ATOM 835 C CA . CYS A 1 105 ? -1.235 -0.761 -13.368 1.00 81.31 105 CYS A CA 1
ATOM 836 C C . CYS A 1 105 ? -0.029 -0.059 -12.738 1.00 81.31 105 CYS A C 1
ATOM 838 O O . CYS A 1 105 ? 0.452 0.951 -13.249 1.00 81.31 105 CYS A O 1
ATOM 840 N N . LEU A 1 106 ? 0.530 -0.669 -11.690 1.00 83.44 106 LEU A N 1
ATOM 841 C CA . LEU A 1 106 ? 1.713 -0.159 -11.003 1.00 83.44 106 LEU A CA 1
ATOM 842 C C . LEU A 1 106 ? 2.927 -0.061 -11.937 1.00 83.44 106 LEU A C 1
ATOM 844 O O . LEU A 1 106 ? 3.619 0.956 -11.937 1.00 83.44 106 LEU A O 1
ATOM 848 N N . LEU A 1 107 ? 3.171 -1.079 -12.768 1.00 80.19 107 LEU A N 1
ATOM 849 C CA . LEU A 1 107 ? 4.267 -1.084 -13.749 1.00 80.19 107 LEU A CA 1
ATOM 850 C C . LEU A 1 107 ? 4.085 -0.041 -14.862 1.00 80.19 107 LEU A C 1
ATOM 852 O O . LEU A 1 107 ? 5.074 0.481 -15.373 1.00 80.19 107 LEU A O 1
ATOM 856 N N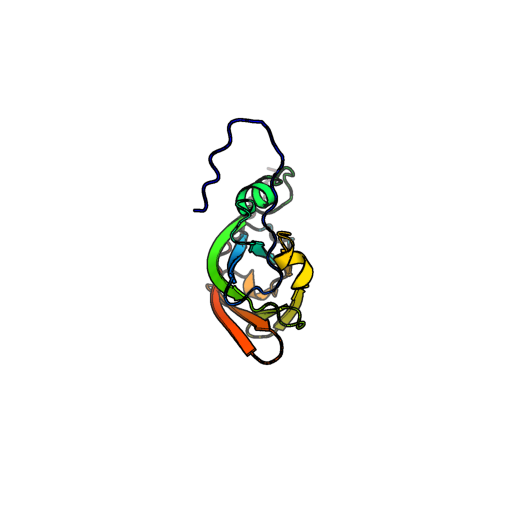 . ASN A 1 108 ? 2.843 0.316 -15.196 1.00 79.00 108 ASN A N 1
ATOM 857 C CA . ASN A 1 108 ? 2.541 1.400 -16.136 1.00 79.00 108 ASN A CA 1
ATOM 858 C C . ASN A 1 108 ? 2.731 2.801 -15.523 1.00 79.00 108 ASN A C 1
ATOM 860 O O . ASN A 1 108 ? 2.490 3.808 -16.189 1.00 79.00 108 ASN A O 1
ATOM 864 N N . GLY A 1 109 ? 3.184 2.881 -14.268 1.00 75.19 109 GLY A N 1
ATOM 865 C CA . GLY A 1 109 ? 3.409 4.133 -13.551 1.00 75.19 109 GLY A CA 1
ATOM 866 C C . GLY A 1 109 ? 2.163 4.690 -12.863 1.00 75.19 109 GLY A C 1
ATOM 867 O O . GLY A 1 109 ? 2.227 5.793 -12.308 1.00 75.19 109 GLY A O 1
ATOM 868 N N . GLU A 1 110 ? 1.051 3.949 -12.871 1.00 80.06 110 GLU A N 1
ATOM 869 C CA . GLU A 1 110 ? -0.139 4.307 -12.105 1.00 80.06 110 GLU A CA 1
ATOM 870 C C . GLU A 1 110 ? 0.127 4.120 -10.605 1.00 80.06 110 GLU A C 1
ATOM 872 O O . GLU A 1 110 ? 0.894 3.254 -10.178 1.00 80.06 110 GLU A O 1
ATOM 877 N N . CYS A 1 111 ? -0.502 4.964 -9.791 1.00 77.69 111 CYS A N 1
ATOM 878 C CA . CYS A 1 111 ? -0.507 4.815 -8.340 1.00 77.69 111 CYS A CA 1
ATOM 879 C C . CYS A 1 111 ? -1.783 4.092 -7.917 1.00 77.69 111 CYS A C 1
ATOM 881 O O . CYS A 1 111 ? -2.847 4.337 -8.484 1.00 77.69 111 CYS A O 1
ATOM 883 N N . ASN A 1 112 ? -1.686 3.260 -6.883 1.00 82.56 112 ASN A N 1
ATOM 884 C CA . ASN A 1 112 ? -2.859 2.665 -6.252 1.00 82.56 112 ASN A CA 1
ATOM 885 C C . ASN A 1 112 ? -3.083 3.291 -4.878 1.00 82.56 112 ASN A C 1
ATOM 887 O O . ASN A 1 112 ? -2.135 3.384 -4.099 1.00 82.56 112 ASN A O 1
ATOM 891 N N . THR A 1 113 ? -4.328 3.655 -4.578 1.00 82.50 113 THR A N 1
ATOM 892 C CA . THR A 1 113 ? -4.718 4.201 -3.276 1.00 82.50 113 THR A CA 1
ATOM 893 C C . THR A 1 113 ? -5.937 3.470 -2.756 1.00 82.50 113 THR A C 1
ATOM 895 O O . THR A 1 113 ? -6.959 3.394 -3.433 1.00 82.50 113 THR A O 1
ATOM 898 N N . SER A 1 114 ? -5.817 2.998 -1.525 1.00 81.56 114 SER A N 1
ATOM 899 C CA . SER A 1 114 ? -6.758 2.097 -0.876 1.00 81.56 114 SER A CA 1
ATOM 900 C C . SER A 1 114 ? -7.107 2.635 0.505 1.00 81.56 114 SER A C 1
ATOM 902 O O . SER A 1 114 ? -6.217 3.098 1.221 1.00 81.56 114 SER A O 1
ATOM 904 N N . ASN A 1 115 ? -8.381 2.583 0.895 1.00 81.62 115 ASN A N 1
ATOM 905 C CA . ASN A 1 115 ? -8.817 2.957 2.242 1.00 81.62 115 ASN A CA 1
ATOM 906 C C . ASN A 1 115 ? -9.252 1.693 2.991 1.00 81.62 115 ASN A C 1
ATOM 908 O O . ASN A 1 115 ? -10.200 1.023 2.589 1.00 81.62 115 ASN A O 1
ATOM 912 N N . PHE A 1 116 ? -8.567 1.391 4.086 1.00 81.44 116 PHE A N 1
ATOM 913 C CA . PHE A 1 116 ? -8.828 0.252 4.954 1.00 81.44 116 PHE A CA 1
ATOM 914 C C . PHE A 1 116 ? -9.534 0.739 6.212 1.00 81.44 116 PHE A C 1
ATOM 916 O O . PHE A 1 116 ? -8.904 1.371 7.061 1.00 81.44 116 PHE A O 1
ATOM 923 N N . GLU A 1 117 ? -10.831 0.456 6.334 1.00 80.56 117 GLU A N 1
ATOM 924 C CA . GLU A 1 117 ? -11.568 0.704 7.576 1.00 80.56 117 GLU A CA 1
ATOM 925 C C . GLU A 1 117 ? -10.922 -0.078 8.727 1.00 80.56 117 GLU A C 1
ATOM 927 O O . GLU A 1 117 ? -10.607 -1.263 8.606 1.00 80.56 117 GLU A O 1
ATOM 932 N N . LEU A 1 118 ? -10.693 0.613 9.838 1.00 75.25 118 LEU A N 1
ATOM 933 C CA . LEU A 1 118 ? -10.165 0.043 11.062 1.00 75.25 118 LEU A CA 1
ATOM 934 C C . LEU A 1 118 ? -11.305 -0.503 11.926 1.00 75.25 118 LEU A C 1
ATOM 936 O O . LEU A 1 118 ? -12.384 0.099 11.959 1.00 75.25 118 LEU A O 1
ATOM 940 N N . PRO A 1 119 ? -11.058 -1.576 12.699 1.00 67.31 119 PRO A N 1
ATOM 941 C CA . PRO A 1 119 ? -12.010 -2.032 13.701 1.00 67.31 119 PRO A CA 1
ATOM 942 C C . PRO A 1 119 ? -12.302 -0.906 14.698 1.00 67.31 119 PRO A C 1
ATOM 944 O O . PRO A 1 119 ? -11.394 -0.165 15.083 1.00 67.31 119 PRO A O 1
ATOM 947 N N . SER A 1 120 ? -13.543 -0.814 15.183 1.00 60.06 120 SER A N 1
ATOM 948 C CA . SER A 1 120 ? -13.970 0.211 16.154 1.00 60.06 120 SER A CA 1
ATOM 949 C C . SER A 1 120 ? -13.098 0.241 17.410 1.00 60.06 120 SER A C 1
ATOM 951 O O . SER A 1 120 ? -12.802 1.310 17.935 1.00 60.06 120 SER A O 1
ATOM 953 N N . SER A 1 121 ? -12.595 -0.919 17.840 1.00 57.34 121 SER A N 1
ATOM 954 C CA . SER A 1 121 ? -11.697 -0.999 18.989 1.00 57.34 121 SER A CA 1
ATOM 955 C C . SER A 1 121 ? -10.399 -0.206 18.772 1.00 57.34 121 SER A C 1
ATOM 957 O O . SER A 1 121 ? -9.837 0.305 19.736 1.00 57.34 121 SER A O 1
ATOM 959 N N . CYS A 1 122 ? -9.907 -0.064 17.537 1.00 55.34 122 CYS A N 1
ATOM 960 C CA . CYS A 1 122 ? -8.705 0.715 17.221 1.00 55.34 122 CYS A CA 1
ATOM 961 C C . CYS A 1 122 ? -8.917 2.234 17.305 1.00 55.34 122 CYS A C 1
ATOM 963 O O . CYS A 1 122 ? -7.935 2.971 17.326 1.00 55.34 122 CYS A O 1
ATOM 965 N N . ALA A 1 123 ? -10.170 2.696 17.369 1.00 53.44 123 ALA A N 1
ATOM 966 C CA . ALA A 1 123 ? -10.521 4.103 17.555 1.00 53.44 123 ALA A CA 1
ATOM 967 C C . ALA A 1 123 ? -10.633 4.503 19.042 1.00 53.44 123 ALA A C 1
ATOM 969 O O . ALA A 1 123 ? -10.554 5.685 19.368 1.00 53.44 123 ALA A O 1
ATOM 970 N N . GLU A 1 124 ? -10.773 3.537 19.956 1.00 54.06 124 GLU A N 1
ATOM 971 C CA . GLU A 1 124 ? -10.877 3.779 21.399 1.00 54.06 124 GLU A CA 1
ATOM 972 C C . GLU A 1 124 ? -9.489 3.918 22.046 1.00 54.06 124 GLU A C 1
ATOM 974 O O . GLU A 1 124 ? -8.966 2.990 22.660 1.00 54.06 124 GLU A O 1
ATOM 979 N N . GLY A 1 125 ? -8.878 5.095 21.881 1.00 52.31 125 GLY A N 1
ATOM 980 C CA . GLY A 1 125 ? -7.983 5.717 22.871 1.00 52.31 125 GLY A CA 1
ATOM 981 C C . GLY A 1 125 ? -6.860 4.865 23.483 1.00 52.31 125 GLY A C 1
ATOM 982 O O . GLY A 1 125 ? -6.571 5.013 24.670 1.00 52.31 125 GLY A O 1
ATOM 983 N N . GLY A 1 126 ? -6.210 3.994 22.708 1.00 55.28 126 GLY A N 1
ATOM 984 C CA . GLY A 1 126 ? -5.069 3.195 23.158 1.00 55.28 126 GLY A CA 1
ATOM 985 C C . GLY A 1 126 ? -4.062 2.960 22.036 1.00 55.28 126 GLY A C 1
ATOM 986 O O . GLY A 1 126 ? -4.449 2.791 20.881 1.00 55.28 126 GLY A O 1
ATOM 987 N N . ALA A 1 127 ? -2.767 2.939 22.370 1.00 58.22 127 ALA A N 1
ATOM 988 C CA . ALA A 1 127 ? -1.716 2.603 21.414 1.00 58.22 127 ALA A CA 1
ATOM 989 C C . ALA A 1 127 ? -1.929 1.169 20.910 1.00 58.22 127 ALA A C 1
ATOM 991 O O . ALA A 1 127 ? -1.753 0.202 21.653 1.00 58.22 127 ALA A O 1
ATOM 992 N N . LYS A 1 128 ? -2.335 1.047 19.649 1.00 74.56 128 LYS A N 1
ATOM 993 C CA . LYS A 1 128 ? -2.562 -0.227 18.964 1.00 74.56 128 LYS A CA 1
ATOM 994 C C . LYS A 1 128 ? -1.660 -0.299 17.750 1.00 74.56 128 LYS A C 1
ATOM 996 O O . LYS A 1 128 ? -1.295 0.729 17.186 1.00 74.56 128 LYS A O 1
ATOM 1001 N N . SER A 1 129 ? -1.273 -1.504 17.359 1.00 79.12 129 SER A N 1
ATOM 1002 C CA . SER A 1 129 ? -0.535 -1.718 16.122 1.00 79.12 129 SER A CA 1
ATOM 1003 C C . SER A 1 129 ? -1.351 -2.572 15.163 1.00 79.12 129 SER A C 1
ATOM 1005 O O . SER A 1 129 ? -2.074 -3.477 15.569 1.00 79.12 129 SER A O 1
ATOM 1007 N N . ILE A 1 130 ? -1.247 -2.261 13.875 1.00 85.62 130 ILE A N 1
ATOM 1008 C CA . ILE A 1 130 ? -1.757 -3.108 12.795 1.00 85.62 130 ILE A CA 1
ATOM 1009 C C . ILE A 1 130 ? -0.574 -3.675 12.047 1.00 85.62 130 ILE A C 1
ATOM 1011 O O . ILE A 1 130 ? 0.395 -2.969 11.772 1.00 85.62 130 ILE A O 1
ATOM 1015 N N . CYS A 1 131 ? -0.650 -4.949 11.693 1.00 89.62 131 CYS A N 1
ATOM 1016 C CA . CYS A 1 131 ? 0.324 -5.539 10.798 1.00 89.62 131 CYS A CA 1
ATOM 1017 C C . CYS A 1 131 ? -0.135 -5.318 9.354 1.00 89.62 131 CYS A C 1
ATOM 1019 O O . CYS A 1 131 ? -1.184 -5.810 8.936 1.00 89.62 131 CYS A O 1
ATOM 1021 N N . LEU A 1 132 ? 0.654 -4.557 8.598 1.00 91.81 132 LEU A N 1
ATOM 1022 C CA . LEU A 1 132 ? 0.540 -4.488 7.151 1.00 91.81 132 LEU A CA 1
ATOM 1023 C C . LEU A 1 132 ? 1.424 -5.563 6.539 1.00 91.81 132 LEU A C 1
ATOM 1025 O O . LEU A 1 132 ? 2.631 -5.611 6.792 1.00 91.81 132 LEU A O 1
ATOM 1029 N N . ARG A 1 133 ? 0.829 -6.370 5.669 1.00 93.69 133 ARG A N 1
ATOM 1030 C CA . ARG A 1 133 ? 1.536 -7.370 4.886 1.00 93.69 133 ARG A CA 1
ATOM 1031 C C . ARG A 1 133 ? 1.259 -7.179 3.402 1.00 93.69 133 ARG A C 1
ATOM 1033 O O . ARG A 1 133 ? 0.114 -6.993 2.995 1.00 93.69 133 ARG A O 1
ATOM 1040 N N . ILE A 1 134 ? 2.323 -7.213 2.607 1.00 92.88 134 ILE A N 1
ATOM 1041 C CA . ILE A 1 134 ? 2.269 -7.137 1.146 1.00 92.88 134 ILE A CA 1
ATOM 1042 C C . ILE A 1 134 ? 2.768 -8.472 0.612 1.00 92.88 134 ILE A C 1
ATOM 1044 O O . ILE A 1 134 ? 3.910 -8.862 0.867 1.00 92.88 134 ILE A O 1
ATOM 1048 N N . GLU A 1 135 ? 1.915 -9.173 -0.122 1.00 92.75 135 GLU A N 1
ATOM 1049 C CA . GLU A 1 135 ? 2.226 -10.467 -0.726 1.00 92.75 135 GLU A CA 1
ATOM 1050 C C . GLU A 1 135 ? 2.124 -10.390 -2.251 1.00 92.75 135 GLU A C 1
ATOM 1052 O O . GLU A 1 135 ? 1.301 -9.653 -2.794 1.00 92.75 135 GLU A O 1
ATOM 1057 N N . GLN A 1 136 ? 2.944 -11.179 -2.940 1.00 89.50 136 GLN A N 1
ATOM 1058 C CA . GLN A 1 136 ? 2.862 -11.407 -4.381 1.00 89.50 136 GLN A CA 1
ATOM 1059 C C . GLN A 1 136 ? 2.938 -12.912 -4.643 1.00 89.50 136 GLN A C 1
ATOM 1061 O O . GLN A 1 136 ? 3.928 -13.562 -4.292 1.00 89.50 136 GLN A O 1
ATOM 1066 N N . GLY A 1 137 ? 1.882 -13.482 -5.225 1.00 87.06 137 GLY A N 1
ATOM 1067 C CA . GLY A 1 137 ? 1.755 -14.932 -5.372 1.00 87.06 137 GLY A CA 1
ATOM 1068 C C . GLY A 1 137 ? 1.790 -15.631 -4.006 1.00 87.06 137 GLY A C 1
ATOM 1069 O O . GLY A 1 137 ? 0.893 -15.439 -3.184 1.00 87.06 137 GLY A O 1
ATOM 1070 N N . THR A 1 138 ? 2.832 -16.432 -3.761 1.00 86.38 138 THR A N 1
ATOM 1071 C CA . THR A 1 138 ? 3.092 -17.118 -2.477 1.00 86.38 138 THR A CA 1
ATOM 1072 C C . THR A 1 138 ? 4.160 -16.435 -1.618 1.00 86.38 138 THR A C 1
ATOM 1074 O O . THR A 1 138 ? 4.486 -16.930 -0.541 1.00 86.38 138 THR A O 1
ATOM 1077 N N . SER A 1 139 ? 4.755 -15.346 -2.104 1.00 88.62 139 SER A N 1
ATOM 1078 C CA . SER A 1 139 ? 5.875 -14.669 -1.453 1.00 88.62 139 SER A CA 1
ATOM 1079 C C . SER A 1 139 ? 5.389 -13.482 -0.630 1.00 88.62 139 SER A C 1
ATOM 1081 O O . SER A 1 139 ? 4.649 -12.635 -1.128 1.00 88.62 139 SER A O 1
ATOM 1083 N N . THR A 1 140 ? 5.865 -13.368 0.608 1.00 92.06 140 THR A N 1
ATOM 1084 C CA . THR A 1 140 ? 5.703 -12.156 1.420 1.00 92.06 140 THR A CA 1
ATOM 1085 C C . THR A 1 140 ? 6.815 -11.168 1.072 1.00 92.06 140 THR A C 1
ATOM 1087 O O . THR A 1 140 ? 7.990 -11.450 1.300 1.00 92.06 140 THR A O 1
ATOM 1090 N N . LEU A 1 141 ? 6.447 -10.019 0.503 1.00 90.69 141 LEU A N 1
ATOM 1091 C CA . LEU A 1 141 ? 7.380 -8.946 0.143 1.00 90.69 141 LEU A CA 1
ATOM 1092 C C . LEU A 1 141 ? 7.658 -8.020 1.329 1.00 90.69 141 LEU A C 1
ATOM 1094 O O . LEU A 1 141 ? 8.780 -7.552 1.507 1.00 90.69 141 LEU A O 1
ATOM 1098 N N . VAL A 1 142 ? 6.624 -7.746 2.127 1.00 92.81 142 VAL A N 1
ATOM 1099 C CA . VAL A 1 142 ? 6.678 -6.865 3.297 1.00 92.81 142 VAL A CA 1
ATOM 1100 C C . VAL A 1 142 ? 5.799 -7.437 4.390 1.00 92.81 142 VAL A C 1
ATOM 1102 O O . VAL A 1 142 ? 4.680 -7.868 4.123 1.00 92.81 142 VAL A O 1
ATOM 1105 N N . GLU A 1 143 ? 6.276 -7.347 5.625 1.00 94.00 143 GLU A N 1
ATOM 1106 C CA . GLU A 1 143 ? 5.472 -7.516 6.828 1.00 94.00 143 GLU A CA 1
ATOM 1107 C C . GLU A 1 143 ? 5.958 -6.507 7.868 1.00 94.00 143 GLU A C 1
ATOM 1109 O O . GLU A 1 143 ? 7.121 -6.534 8.268 1.00 94.00 143 GLU A O 1
ATOM 1114 N N . GLN A 1 144 ? 5.097 -5.566 8.250 1.00 91.56 144 GLN A N 1
ATOM 1115 C CA . GLN A 1 144 ? 5.483 -4.434 9.086 1.00 91.56 144 GLN A CA 1
ATOM 1116 C C . GLN A 1 144 ? 4.367 -4.073 10.061 1.00 91.56 144 GLN A C 1
ATOM 1118 O O . GLN A 1 144 ? 3.208 -3.931 9.674 1.00 91.56 144 GLN A O 1
ATOM 1123 N N . GLN A 1 145 ? 4.728 -3.874 11.329 1.00 89.31 145 GLN A N 1
ATOM 1124 C CA . GLN A 1 145 ? 3.812 -3.296 12.307 1.00 89.31 145 GLN A CA 1
ATOM 1125 C C . GLN A 1 145 ? 3.756 -1.779 12.148 1.00 89.31 145 GLN A C 1
ATOM 1127 O O . GLN A 1 145 ? 4.793 -1.114 12.065 1.00 89.31 145 GLN A O 1
ATOM 1132 N N . ILE A 1 146 ? 2.535 -1.258 12.122 1.00 85.56 146 ILE A N 1
ATOM 1133 C CA . ILE A 1 146 ? 2.206 0.153 11.988 1.00 85.56 146 ILE A CA 1
ATOM 1134 C C . ILE A 1 146 ? 1.613 0.607 13.316 1.00 85.56 146 ILE A C 1
ATOM 1136 O O . ILE A 1 146 ? 0.547 0.109 13.687 1.00 85.56 146 ILE A O 1
ATOM 1140 N N . PRO A 1 147 ? 2.278 1.514 14.046 1.00 81.44 147 PRO A N 1
ATOM 1141 C CA . PRO A 1 147 ? 1.690 2.104 15.235 1.00 81.44 147 PRO A CA 1
ATOM 1142 C C . PRO A 1 147 ? 0.517 3.002 14.830 1.00 81.44 147 PRO A C 1
ATOM 1144 O O . PRO A 1 147 ? 0.635 3.805 13.905 1.00 81.44 147 PRO A O 1
ATOM 1147 N N . ILE A 1 148 ? -0.600 2.864 15.537 1.00 79.62 148 ILE A N 1
ATOM 1148 C CA . ILE A 1 148 ? -1.779 3.711 15.392 1.00 79.62 148 ILE A CA 1
ATOM 1149 C C . ILE A 1 148 ? -1.809 4.686 16.561 1.00 79.62 148 ILE A C 1
ATOM 1151 O O . ILE A 1 148 ? -1.763 4.284 17.727 1.00 79.62 148 ILE A O 1
ATOM 1155 N N . SER A 1 149 ? -1.912 5.967 16.238 1.00 75.56 149 SER A N 1
ATOM 1156 C CA . SER A 1 149 ? -2.070 7.054 17.199 1.00 75.56 149 SER A CA 1
ATOM 1157 C C . SER A 1 149 ? -3.095 8.035 16.636 1.00 75.56 149 SER A C 1
ATOM 1159 O O . SER A 1 149 ? -2.735 8.961 15.907 1.00 75.56 149 SER A O 1
ATOM 1161 N N . ILE A 1 150 ? -4.369 7.770 16.917 1.00 74.12 150 ILE A N 1
ATOM 1162 C CA . ILE A 1 150 ? -5.493 8.605 16.485 1.00 74.12 150 ILE A CA 1
ATOM 1163 C C . ILE A 1 150 ? -5.983 9.370 17.711 1.00 74.12 150 ILE A C 1
ATOM 1165 O O . ILE A 1 150 ? -6.290 8.759 18.737 1.00 74.12 150 ILE A O 1
ATOM 1169 N N . GLU A 1 151 ? -6.046 10.694 17.612 1.00 72.06 151 GLU A N 1
ATOM 1170 C CA . GLU A 1 151 ? -6.624 11.539 18.650 1.00 72.06 151 GLU A CA 1
ATOM 1171 C C . GLU A 1 151 ? -8.142 11.630 18.443 1.00 72.06 151 GLU A C 1
ATOM 1173 O O . GLU A 1 151 ? -8.634 11.831 17.329 1.00 72.06 151 GLU A O 1
ATOM 1178 N N . VAL A 1 152 ? -8.901 11.456 19.524 1.00 67.50 152 VAL A N 1
ATOM 1179 C CA . VAL A 1 152 ? -10.351 11.677 19.509 1.00 67.50 152 VAL A CA 1
ATOM 1180 C C . VAL A 1 152 ? -10.582 13.164 19.732 1.00 67.50 152 VAL A C 1
ATOM 1182 O O . VAL A 1 152 ? -10.105 13.713 20.728 1.00 67.50 152 VAL A O 1
ATOM 1185 N N . GLU A 1 153 ? -11.291 13.821 18.814 1.00 66.88 153 GLU A N 1
ATOM 1186 C CA . GLU A 1 153 ? -11.650 15.225 19.001 1.00 66.88 153 GLU A CA 1
ATOM 1187 C C . GLU A 1 153 ? -12.548 15.349 20.246 1.00 66.88 153 GLU A C 1
ATOM 1189 O O . GLU A 1 153 ? -13.546 14.626 20.352 1.00 66.88 153 GLU A O 1
ATOM 1194 N N . PRO A 1 154 ? -12.201 16.206 21.223 1.00 59.88 154 PRO A N 1
ATOM 1195 C CA . PRO A 1 154 ? -13.026 16.377 22.406 1.00 59.88 154 PRO A CA 1
ATOM 1196 C C . PRO A 1 154 ? -14.381 16.964 22.007 1.00 59.88 154 PRO A C 1
ATOM 1198 O O . PRO A 1 154 ? -14.452 17.960 21.290 1.00 59.88 154 PRO A O 1
ATOM 1201 N N . ASP A 1 155 ? -15.458 16.354 22.503 1.00 60.84 155 ASP A N 1
ATOM 1202 C CA . ASP A 1 155 ? -16.808 16.885 22.348 1.00 60.84 155 ASP A CA 1
ATOM 1203 C C . ASP A 1 155 ? -16.907 18.189 23.147 1.00 60.84 155 ASP A C 1
ATOM 1205 O O . ASP A 1 155 ? -17.126 18.196 24.364 1.00 60.84 155 ASP A O 1
ATOM 1209 N N . TYR A 1 156 ? -16.669 19.317 22.476 1.00 60.69 156 TYR A N 1
ATOM 1210 C CA . TYR A 1 156 ? -16.973 20.636 23.012 1.00 60.69 156 TYR A CA 1
ATOM 1211 C C . TYR A 1 156 ? -18.490 20.786 23.012 1.00 60.69 156 TYR A C 1
ATOM 1213 O O . TYR A 1 156 ? -19.062 21.472 22.165 1.00 60.69 156 TYR A O 1
ATOM 1221 N N . GLY A 1 157 ? -19.142 20.113 23.961 1.00 51.56 157 GLY A N 1
ATOM 1222 C CA . GLY A 1 157 ? -20.567 20.237 24.196 1.00 51.56 157 GLY A CA 1
ATOM 1223 C C . GLY A 1 157 ? -20.911 21.716 24.284 1.00 51.56 157 GLY A C 1
ATOM 1224 O O . GLY A 1 157 ? -20.500 22.410 25.219 1.00 51.56 157 GLY A O 1
ATOM 1225 N N . VAL A 1 158 ? -21.630 22.214 23.277 1.00 51.44 158 VAL A N 1
ATOM 1226 C CA . VAL A 1 158 ? -22.146 23.577 23.276 1.00 51.44 158 VAL A CA 1
ATOM 1227 C C . VAL A 1 158 ? -23.126 23.653 24.437 1.00 51.44 158 VAL A C 1
ATOM 1229 O O . VAL A 1 158 ? -24.273 23.220 24.347 1.00 51.44 158 VAL A O 1
ATOM 1232 N N . SER A 1 159 ? -22.647 24.167 25.567 1.00 46.47 159 SER A N 1
ATOM 1233 C CA . SER A 1 159 ? -23.498 24.549 26.682 1.00 46.47 159 SER A CA 1
ATOM 1234 C C . SER A 1 159 ? -24.301 25.758 26.217 1.00 46.47 159 SER A C 1
ATOM 1236 O O . SER A 1 159 ? -23.854 26.896 26.328 1.00 46.47 159 SER A O 1
ATOM 1238 N N . HIS A 1 160 ? -25.465 25.507 25.623 1.00 47.56 160 HIS A N 1
ATOM 1239 C CA . HIS A 1 160 ? -26.486 26.527 25.443 1.00 47.56 160 HIS A CA 1
ATOM 1240 C C . HIS A 1 160 ? -27.047 26.860 26.831 1.00 47.56 160 HIS A C 1
ATOM 1242 O O . HIS A 1 160 ? -27.985 26.219 27.302 1.00 47.56 160 HIS A O 1
ATOM 1248 N N . THR A 1 161 ? -26.402 27.808 27.509 1.00 49.47 161 THR A N 1
ATOM 1249 C CA . THR A 1 161 ? -27.000 28.581 28.607 1.00 49.47 161 THR A CA 1
ATOM 1250 C C . THR A 1 161 ? -27.798 29.739 28.044 1.00 49.47 161 THR A C 1
ATOM 1252 O O . THR A 1 161 ? -27.243 30.419 27.149 1.00 49.47 161 THR A O 1
#

Organism: Strongylocentrotus purpuratus (NCBI:txid7668)